Protein AF-A0A8T2U718-F1 (afdb_monomer_lite)

Organism: Ceratopteris richardii (NCBI:txid49495)

Foldseek 3Di:
DAWKKKKFFADPPGHTPWIWMDGADPPRDDDTDTPPPPVVVDDCQVGMAMDTDAGPDPFQGAWDCVCPPPPRHHGWDWDDDDPNDTDTDTDDTGTDRND

Structure (mmCIF, N/CA/C/O backbone):
data_AF-A0A8T2U718-F1
#
_entry.id   AF-A0A8T2U718-F1
#
loop_
_atom_site.group_PDB
_atom_site.id
_atom_site.type_symbol
_atom_site.label_atom_id
_atom_site.label_alt_id
_atom_site.label_comp_id
_atom_site.label_asym_id
_atom_site.label_entity_id
_atom_site.label_seq_id
_atom_site.pdbx_PDB_ins_code
_atom_site.Cartn_x
_atom_site.Cartn_y
_atom_site.Cartn_z
_atom_site.occupancy
_atom_site.B_iso_or_equiv
_atom_site.auth_seq_id
_atom_site.auth_comp_id
_atom_site.auth_asym_id
_atom_site.auth_atom_id
_atom_site.pdbx_PDB_model_num
ATOM 1 N N . MET A 1 1 ? 13.260 -10.620 -8.430 1.00 70.44 1 MET A N 1
ATOM 2 C CA . MET A 1 1 ? 12.282 -10.176 -7.410 1.00 70.44 1 MET A CA 1
ATOM 3 C C . MET A 1 1 ? 11.494 -9.024 -8.006 1.00 70.44 1 MET A C 1
ATOM 5 O O . MET A 1 1 ? 12.090 -8.257 -8.755 1.00 70.44 1 MET A O 1
ATOM 9 N N . GLY A 1 2 ? 10.187 -8.937 -7.752 1.00 91.62 2 GLY A N 1
ATOM 10 C CA . GLY A 1 2 ? 9.376 -7.811 -8.221 1.00 91.62 2 GLY A CA 1
ATOM 11 C C . GLY A 1 2 ? 9.700 -6.505 -7.489 1.00 91.62 2 GLY A C 1
ATOM 12 O O . GLY A 1 2 ? 10.620 -6.438 -6.675 1.00 91.62 2 GLY A O 1
ATOM 13 N N . ALA A 1 3 ? 8.934 -5.459 -7.778 1.00 95.12 3 ALA A N 1
ATOM 14 C CA . ALA A 1 3 ? 8.961 -4.221 -7.008 1.00 95.12 3 ALA A CA 1
ATOM 15 C C . ALA A 1 3 ? 8.506 -4.436 -5.557 1.00 95.12 3 ALA A C 1
ATOM 17 O O . ALA A 1 3 ? 7.562 -5.187 -5.308 1.00 95.12 3 ALA A O 1
ATOM 18 N N . GLU A 1 4 ? 9.154 -3.745 -4.623 1.00 96.06 4 GLU A N 1
ATOM 19 C CA . GLU A 1 4 ? 8.750 -3.653 -3.224 1.00 96.06 4 GLU A CA 1
ATOM 20 C C . GLU A 1 4 ? 7.576 -2.689 -3.073 1.00 96.06 4 GLU A C 1
ATOM 22 O O . GLU A 1 4 ? 7.587 -1.576 -3.607 1.00 96.06 4 GLU A O 1
ATOM 27 N N . VAL A 1 5 ? 6.603 -3.090 -2.267 1.00 95.88 5 VAL A N 1
ATOM 28 C CA . VAL A 1 5 ? 5.464 -2.268 -1.878 1.00 95.88 5 VAL A CA 1
ATOM 29 C C . VAL A 1 5 ? 5.341 -2.302 -0.361 1.00 95.88 5 VAL A C 1
ATOM 31 O O . VAL A 1 5 ? 5.516 -3.350 0.261 1.00 95.88 5 VAL A O 1
ATOM 34 N N . LYS A 1 6 ? 5.067 -1.147 0.239 1.00 96.06 6 LYS A N 1
ATOM 35 C CA . LYS A 1 6 ? 4.933 -0.969 1.687 1.00 96.06 6 LYS A CA 1
ATOM 36 C C . LYS A 1 6 ? 3.547 -0.446 2.005 1.00 96.06 6 LYS A C 1
ATOM 38 O O . LYS A 1 6 ? 3.065 0.448 1.317 1.00 96.06 6 LYS A O 1
ATOM 43 N N . LEU A 1 7 ? 2.947 -0.958 3.064 1.00 96.38 7 LEU A N 1
ATOM 44 C CA . LEU A 1 7 ? 1.781 -0.372 3.704 1.00 96.38 7 LEU A CA 1
ATOM 45 C C . LEU A 1 7 ? 2.245 0.262 5.010 1.00 96.38 7 LEU A C 1
ATOM 47 O O . LEU A 1 7 ? 2.884 -0.396 5.829 1.00 96.38 7 LEU A O 1
ATOM 51 N N . VAL A 1 8 ? 1.926 1.536 5.193 1.00 94.94 8 VAL A N 1
ATOM 52 C CA . VAL A 1 8 ? 2.251 2.281 6.408 1.00 94.94 8 VAL A CA 1
ATOM 53 C C . VAL A 1 8 ? 0.960 2.869 6.949 1.00 94.94 8 VAL A C 1
ATOM 55 O O . VAL A 1 8 ? 0.262 3.568 6.218 1.00 94.94 8 VAL A O 1
ATOM 58 N N . CYS A 1 9 ? 0.647 2.589 8.213 1.00 94.88 9 CYS A N 1
ATOM 59 C CA . CYS A 1 9 ? -0.482 3.182 8.914 1.00 94.88 9 CYS A CA 1
ATOM 60 C C . CYS A 1 9 ? 0.000 4.045 10.078 1.00 94.88 9 CYS A C 1
ATOM 62 O O . CYS A 1 9 ? 0.751 3.570 10.937 1.00 94.88 9 CYS A O 1
ATOM 64 N N . THR A 1 10 ? -0.443 5.299 10.115 1.00 93.75 10 THR A N 1
ATOM 65 C CA . THR A 1 10 ? -0.003 6.305 11.082 1.00 93.75 10 THR A CA 1
ATOM 66 C C . THR 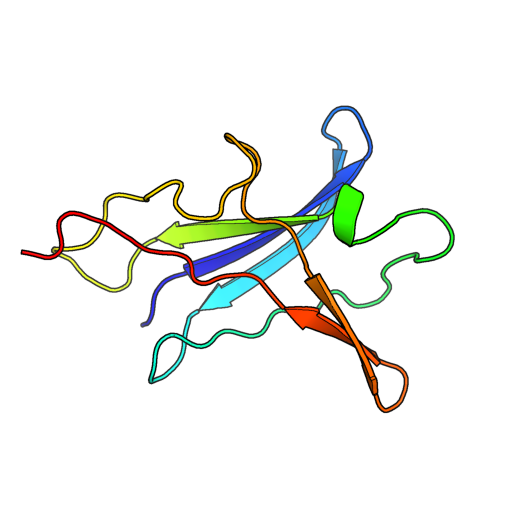A 1 10 ? -1.167 6.889 11.883 1.00 93.75 10 THR A C 1
ATOM 68 O O . THR A 1 10 ? -2.281 7.093 11.394 1.00 93.75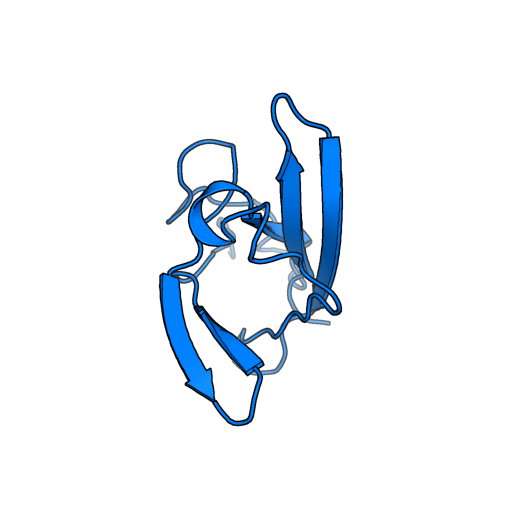 10 THR A O 1
ATOM 71 N N . GLU A 1 11 ? -0.901 7.155 13.157 1.00 91.56 11 GLU A N 1
ATOM 72 C CA . GLU A 1 11 ? -1.709 7.988 14.044 1.00 91.56 11 GLU A CA 1
ATOM 73 C C . GLU A 1 11 ? -1.108 9.401 14.049 1.00 91.56 11 GLU A C 1
ATOM 75 O O . GLU A 1 11 ? 0.118 9.560 14.052 1.00 91.56 11 GLU A O 1
ATOM 80 N N . TYR A 1 12 ? -1.965 10.426 14.027 1.00 80.25 12 TYR A N 1
ATOM 81 C CA . TYR A 1 12 ? -1.525 11.821 14.013 1.00 80.25 12 TYR A CA 1
ATOM 82 C C . TYR A 1 12 ? -0.628 12.131 15.234 1.00 80.25 12 TYR A C 1
ATOM 84 O O . TYR A 1 12 ? -0.983 11.747 16.350 1.00 80.25 12 TYR A O 1
ATOM 92 N N . PRO A 1 13 ? 0.508 12.840 15.065 1.00 73.12 13 PRO A N 1
ATOM 93 C CA . PRO A 1 13 ? 0.974 13.426 13.810 1.00 73.12 13 PRO A CA 1
ATOM 94 C C . PRO A 1 13 ? 1.712 12.444 12.887 1.00 73.12 13 PRO A C 1
ATOM 96 O O . PRO A 1 13 ? 1.506 12.545 11.689 1.00 73.12 13 PRO A O 1
ATOM 99 N N . TYR A 1 14 ? 2.498 11.477 13.384 1.00 79.94 14 TYR A N 1
ATOM 100 C CA . TYR A 1 14 ? 3.266 10.539 12.529 1.00 79.94 14 TYR A CA 1
ATOM 101 C C . TYR A 1 14 ? 3.615 9.200 13.209 1.00 79.94 14 TYR A C 1
ATOM 103 O O . TYR A 1 14 ? 4.572 8.526 12.822 1.00 79.94 14 TYR A O 1
ATOM 111 N N . LYS A 1 15 ? 2.885 8.791 14.253 1.00 91.69 15 LYS A N 1
ATOM 112 C CA . LYS A 1 15 ? 3.193 7.545 14.968 1.00 91.69 15 LYS A CA 1
ATOM 113 C C . LYS A 1 15 ? 2.751 6.349 14.131 1.00 91.69 15 LYS A C 1
ATOM 115 O O . LYS A 1 15 ? 1.556 6.106 13.987 1.00 91.69 15 LYS A O 1
ATOM 120 N N . VAL A 1 16 ? 3.700 5.583 13.599 1.00 92.94 16 VAL A N 1
ATOM 121 C CA . VAL A 1 16 ? 3.396 4.331 12.891 1.00 92.94 16 VAL A CA 1
ATOM 122 C C . VAL A 1 16 ? 2.855 3.313 13.894 1.00 92.94 16 VAL A C 1
ATOM 124 O O . VAL A 1 16 ? 3.525 3.003 14.878 1.00 92.94 16 VAL A O 1
ATOM 127 N N . PHE A 1 17 ? 1.652 2.794 13.651 1.00 94.62 17 PHE A N 1
ATOM 128 C CA . PHE A 1 17 ? 1.046 1.746 14.484 1.00 94.62 17 PHE A CA 1
ATOM 129 C C . PHE A 1 17 ? 0.857 0.422 13.739 1.00 94.62 17 PHE A C 1
ATOM 131 O O . PHE A 1 17 ? 0.681 -0.609 14.379 1.00 94.62 17 PHE A O 1
ATOM 138 N N . ALA A 1 18 ? 0.909 0.433 12.406 1.00 95.00 18 ALA A N 1
ATOM 139 C CA . ALA A 1 18 ? 0.965 -0.783 11.609 1.00 95.00 18 ALA A CA 1
ATOM 140 C C . ALA A 1 18 ? 1.851 -0.577 10.381 1.00 95.00 18 ALA A C 1
ATOM 142 O O . ALA A 1 18 ? 1.851 0.488 9.757 1.00 95.00 18 ALA A O 1
ATOM 143 N N . PHE A 1 19 ? 2.609 -1.612 10.046 1.00 94.56 19 PHE A N 1
ATOM 144 C CA . PHE A 1 19 ? 3.521 -1.627 8.916 1.00 94.56 19 PHE A CA 1
ATOM 145 C C . PHE A 1 19 ? 3.568 -3.032 8.331 1.00 94.56 19 PHE A C 1
ATOM 147 O O . PHE A 1 19 ? 3.705 -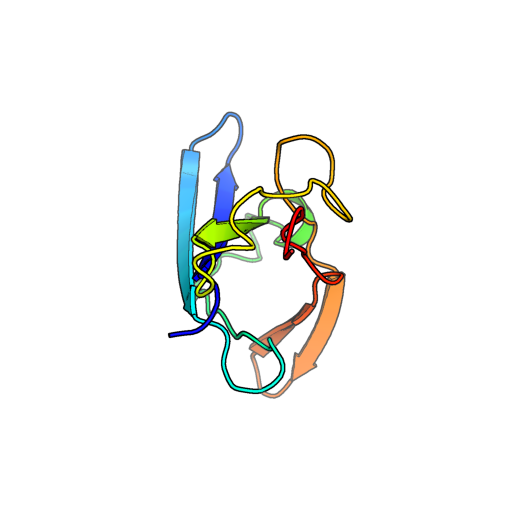4.001 9.074 1.00 94.56 19 PHE A O 1
ATOM 154 N N . ASP A 1 20 ? 3.500 -3.129 7.009 1.00 96.44 20 ASP A N 1
ATOM 155 C CA . ASP A 1 20 ? 3.755 -4.372 6.288 1.00 96.44 20 ASP A CA 1
ATOM 156 C C . ASP A 1 20 ? 4.492 -4.065 4.980 1.00 96.44 20 ASP A C 1
ATOM 158 O O . ASP A 1 20 ? 4.396 -2.961 4.431 1.00 96.44 20 ASP A O 1
ATOM 162 N N . LYS A 1 21 ? 5.245 -5.035 4.463 1.00 95.88 21 LYS A N 1
ATOM 163 C CA . LYS A 1 21 ? 5.905 -4.923 3.162 1.00 95.88 21 LYS A CA 1
ATOM 164 C C . LYS A 1 21 ? 5.854 -6.240 2.406 1.00 95.88 21 LYS A C 1
ATOM 166 O O . LYS A 1 21 ? 5.945 -7.317 2.981 1.00 95.88 21 LYS A O 1
ATOM 171 N N . SER A 1 22 ? 5.774 -6.135 1.090 1.00 96.25 22 SER A N 1
ATOM 172 C CA . SER A 1 22 ? 5.692 -7.281 0.196 1.00 96.25 22 SER A CA 1
ATOM 173 C C . SER A 1 22 ? 6.382 -6.967 -1.125 1.00 96.25 22 SER A C 1
ATOM 175 O O . SER A 1 22 ? 6.711 -5.815 -1.423 1.00 96.25 22 SER A O 1
ATOM 177 N N . TYR A 1 23 ? 6.602 -8.006 -1.917 1.00 96.31 23 TYR A N 1
ATOM 178 C CA . TYR A 1 23 ? 7.128 -7.899 -3.268 1.00 96.31 23 TYR A CA 1
ATOM 179 C C . TYR A 1 23 ? 6.045 -8.288 -4.257 1.00 96.31 23 TYR A C 1
ATOM 181 O O . TYR A 1 23 ? 5.285 -9.230 -4.037 1.00 96.31 23 TYR A O 1
ATOM 189 N N . THR A 1 24 ? 5.987 -7.560 -5.362 1.00 96.19 24 THR A N 1
ATOM 190 C CA . THR A 1 24 ? 5.079 -7.898 -6.455 1.00 96.19 24 THR A CA 1
ATOM 191 C C . THR A 1 24 ? 5.444 -9.251 -7.071 1.00 96.19 24 THR A C 1
ATOM 193 O O . THR A 1 24 ? 6.622 -9.591 -7.229 1.00 96.19 24 THR A O 1
ATOM 196 N N . GLY A 1 25 ? 4.415 -10.031 -7.396 1.00 93.12 25 GLY A N 1
ATOM 197 C CA . GLY A 1 25 ? 4.530 -11.282 -8.140 1.00 93.12 25 GLY A CA 1
ATOM 198 C C . GLY A 1 25 ? 4.532 -11.064 -9.655 1.00 93.12 25 GLY A C 1
ATOM 199 O O . GLY A 1 25 ? 4.712 -9.947 -10.151 1.00 93.12 25 GLY A O 1
ATOM 200 N N . ALA A 1 26 ? 4.292 -12.144 -10.403 1.00 86.38 26 ALA A N 1
ATOM 201 C CA . ALA A 1 26 ? 4.054 -12.057 -11.841 1.00 86.38 26 ALA A CA 1
ATOM 202 C C . ALA A 1 26 ? 2.848 -11.139 -12.128 1.00 86.38 26 ALA A C 1
ATOM 204 O O . ALA A 1 26 ? 1.836 -11.192 -11.429 1.00 86.38 26 ALA A O 1
ATOM 205 N N . GLY A 1 27 ? 2.978 -10.257 -13.121 1.00 89.19 27 GLY A N 1
ATOM 206 C CA . GLY A 1 27 ? 1.947 -9.268 -13.463 1.00 89.19 27 GLY A CA 1
ATOM 207 C C . GLY A 1 27 ? 1.910 -8.017 -12.575 1.00 89.19 27 GLY A C 1
ATOM 208 O O . GLY A 1 27 ? 1.053 -7.167 -12.776 1.00 89.19 27 GLY A O 1
ATOM 209 N N . GLY A 1 28 ? 2.825 -7.861 -11.608 1.00 92.62 28 GLY A N 1
ATOM 210 C CA . GLY A 1 28 ? 2.906 -6.639 -10.795 1.00 92.62 28 GLY A CA 1
ATOM 211 C C . GLY A 1 28 ? 1.894 -6.565 -9.644 1.00 92.62 28 GLY A C 1
ATOM 212 O O . GLY A 1 28 ? 1.813 -5.545 -8.963 1.00 92.62 28 GLY A O 1
ATOM 213 N N . HIS A 1 29 ? 1.143 -7.638 -9.388 1.00 94.88 29 HIS A N 1
ATOM 214 C CA . HIS A 1 29 ? 0.214 -7.712 -8.262 1.00 94.88 29 HIS A CA 1
ATOM 215 C C . HIS A 1 29 ? 0.950 -7.930 -6.939 1.00 94.88 29 HIS A C 1
ATOM 217 O O . HIS A 1 29 ? 1.956 -8.638 -6.881 1.00 94.88 29 HIS A O 1
ATOM 223 N N . PHE A 1 30 ? 0.417 -7.362 -5.859 1.00 95.38 30 PHE A N 1
ATOM 224 C CA . PHE A 1 30 ? 0.909 -7.555 -4.498 1.00 95.38 30 PHE A CA 1
ATOM 225 C C . PHE A 1 30 ? -0.257 -7.771 -3.536 1.00 95.38 30 PHE A C 1
ATOM 227 O O . PHE A 1 30 ? -1.395 -7.387 -3.804 1.00 95.38 30 PHE A O 1
ATOM 234 N N . ARG A 1 31 ? 0.047 -8.374 -2.388 1.00 95.06 31 ARG A N 1
ATOM 235 C CA . ARG A 1 31 ? -0.879 -8.523 -1.269 1.00 95.06 31 ARG A CA 1
ATOM 236 C C . ARG A 1 31 ? -0.132 -8.217 0.020 1.00 95.06 31 ARG A C 1
ATOM 238 O O . ARG A 1 31 ? 0.973 -8.715 0.221 1.00 95.06 31 ARG A O 1
ATOM 245 N N . LEU A 1 32 ? -0.756 -7.402 0.856 1.00 95.44 32 LEU A N 1
ATOM 246 C CA . LEU A 1 32 ? -0.294 -7.020 2.189 1.00 95.44 32 LEU A CA 1
ATOM 247 C C . LEU A 1 32 ? -1.388 -7.410 3.182 1.00 95.44 32 LEU A C 1
ATOM 249 O O . LEU A 1 32 ? -2.565 -7.465 2.812 1.00 95.44 32 LEU A O 1
ATOM 253 N N . SER A 1 33 ? -1.011 -7.748 4.409 1.00 93.69 33 SER A N 1
ATOM 254 C CA . SER A 1 33 ? -1.952 -8.150 5.455 1.00 93.69 33 SER A CA 1
ATOM 255 C C . SER A 1 33 ? -1.586 -7.478 6.765 1.00 93.69 33 SER A C 1
ATOM 257 O O . SER A 1 33 ? -0.478 -7.638 7.259 1.00 93.69 33 SER A O 1
ATOM 259 N N . VAL A 1 34 ? -2.544 -6.765 7.352 1.00 92.75 34 VAL A N 1
ATOM 260 C CA . VAL A 1 34 ? -2.389 -6.168 8.681 1.00 92.75 34 VAL A CA 1
ATOM 261 C C . VAL A 1 34 ? -3.261 -6.951 9.655 1.00 92.75 34 VAL A C 1
ATOM 263 O O . VAL A 1 34 ? -4.466 -6.684 9.720 1.00 92.75 34 VAL A O 1
ATOM 266 N N . PRO A 1 35 ? -2.707 -7.960 10.353 1.00 87.50 35 PRO A N 1
ATOM 267 C CA . PRO A 1 35 ? -3.439 -8.615 11.425 1.00 87.50 35 PRO A CA 1
ATOM 268 C C . PRO A 1 35 ? -3.729 -7.606 12.545 1.00 87.50 35 PRO A C 1
ATOM 270 O O . PRO A 1 35 ? -3.003 -6.627 12.717 1.00 87.50 35 PRO A O 1
ATOM 273 N N . ASP A 1 36 ? -4.824 -7.830 13.270 1.00 88.25 36 ASP A N 1
ATOM 274 C CA . ASP A 1 36 ? -5.170 -7.093 14.495 1.00 88.25 36 ASP A CA 1
ATOM 275 C C . ASP A 1 36 ? -5.357 -5.573 14.333 1.00 88.25 36 ASP A C 1
ATOM 277 O O . ASP A 1 36 ? -5.229 -4.799 15.285 1.00 88.25 36 ASP A O 1
ATOM 281 N N . PHE A 1 37 ? -5.714 -5.117 13.129 1.00 92.00 37 PHE A N 1
ATOM 282 C CA . PHE A 1 37 ? -6.042 -3.713 12.904 1.00 92.00 37 PHE A CA 1
ATOM 283 C C . PHE A 1 37 ? -7.270 -3.300 13.736 1.00 92.00 37 PHE A C 1
ATOM 285 O O . PHE A 1 37 ? -8.376 -3.811 13.542 1.00 92.00 37 PHE A O 1
ATOM 292 N N . ASN A 1 38 ? -7.099 -2.328 14.637 1.00 93.56 38 ASN A N 1
ATOM 293 C CA . ASN A 1 38 ? -8.185 -1.825 15.477 1.00 93.56 38 ASN A CA 1
ATOM 294 C C . ASN A 1 38 ? -9.118 -0.885 14.691 1.00 93.56 38 ASN A C 1
ATOM 296 O O . ASN A 1 38 ? -8.974 0.339 14.725 1.00 93.56 38 ASN A O 1
ATOM 300 N N . LEU A 1 39 ? -10.103 -1.478 14.012 1.00 91.31 39 LEU A N 1
ATOM 301 C CA . LEU A 1 39 ? -11.116 -0.777 13.212 1.00 91.31 39 LEU A CA 1
ATOM 302 C C . LEU A 1 39 ? -12.054 0.123 14.034 1.00 91.31 39 LEU A C 1
ATOM 304 O O . LEU A 1 39 ? -12.723 0.974 13.458 1.00 91.31 39 LEU A O 1
ATOM 308 N N . ASN A 1 40 ? -12.113 -0.052 15.358 1.00 93.25 40 ASN A N 1
ATOM 309 C CA . ASN A 1 40 ? -12.911 0.814 16.231 1.00 93.25 40 ASN A CA 1
ATOM 310 C C . ASN A 1 40 ? -12.191 2.134 16.534 1.00 93.25 40 ASN A C 1
ATOM 312 O O . ASN A 1 40 ? -12.842 3.129 16.840 1.00 93.25 40 ASN A O 1
ATOM 316 N N . LYS A 1 41 ? -10.853 2.141 16.477 1.00 93.56 41 LYS A N 1
ATOM 317 C CA . LYS A 1 41 ? -10.029 3.321 16.771 1.00 93.56 41 LYS A CA 1
ATOM 318 C C . LYS A 1 41 ? -9.555 4.043 15.509 1.00 93.56 41 LYS A C 1
ATOM 320 O O . LYS A 1 41 ? -9.446 5.266 15.516 1.00 93.56 41 LYS A O 1
ATOM 325 N N . TYR A 1 42 ? -9.253 3.304 14.445 1.00 93.88 42 TYR A N 1
ATOM 326 C CA . TYR A 1 42 ? -8.636 3.849 13.237 1.00 93.88 42 TYR A CA 1
ATOM 327 C C . TYR A 1 42 ? -9.434 3.489 11.990 1.00 93.88 42 TYR A C 1
ATOM 329 O O . TYR A 1 42 ? -10.012 2.408 11.898 1.00 93.88 42 TYR A O 1
ATOM 337 N N . SER A 1 43 ? -9.397 4.369 10.988 1.00 94.00 43 SER A N 1
ATOM 338 C CA . SER A 1 43 ? -9.935 4.072 9.662 1.00 94.00 43 SER A CA 1
ATOM 339 C C . SER A 1 43 ? -8.782 3.774 8.700 1.00 94.00 43 SER A C 1
ATOM 341 O O . SER A 1 43 ? -7.914 4.629 8.505 1.00 94.00 43 SER A O 1
ATOM 343 N N . PRO A 1 44 ? -8.742 2.590 8.054 1.00 94.75 44 PRO A N 1
ATOM 344 C CA . PRO A 1 44 ? -7.679 2.262 7.105 1.00 94.75 44 PRO A CA 1
ATOM 345 C C . PRO A 1 44 ? -7.536 3.289 5.976 1.00 94.75 44 PRO A C 1
ATOM 347 O O . PRO A 1 44 ? -6.427 3.581 5.545 1.00 94.75 44 PRO A O 1
ATOM 350 N N . GLN A 1 45 ? -8.641 3.882 5.519 1.00 93.44 45 GLN A N 1
ATOM 351 C CA . GLN A 1 45 ? -8.620 4.829 4.400 1.00 93.44 45 GLN A CA 1
ATOM 352 C C . GLN A 1 45 ? -8.002 6.181 4.774 1.00 93.44 45 GLN A C 1
ATOM 354 O O . GLN A 1 45 ? -7.364 6.809 3.931 1.00 93.44 45 GLN A O 1
ATOM 359 N N . SER A 1 46 ? -8.158 6.631 6.023 1.00 92.25 46 SER A N 1
ATOM 360 C CA . SER A 1 46 ? -7.529 7.866 6.505 1.00 92.25 46 SER A CA 1
ATOM 361 C C . SER A 1 46 ? -6.116 7.625 7.012 1.00 92.25 46 SER A C 1
ATOM 363 O O . SER A 1 46 ? -5.226 8.412 6.704 1.00 92.25 46 SER A O 1
ATOM 365 N N . ASN A 1 47 ? -5.902 6.534 7.748 1.00 94.06 47 ASN A N 1
ATOM 366 C CA . ASN A 1 47 ? -4.675 6.299 8.502 1.00 94.06 47 ASN A CA 1
ATOM 367 C C . ASN A 1 47 ? -3.610 5.525 7.732 1.00 94.06 47 ASN A C 1
ATOM 369 O O . ASN A 1 47 ? -2.455 5.585 8.133 1.00 94.06 47 ASN A O 1
ATOM 373 N N . CYS A 1 48 ? -3.960 4.799 6.668 1.00 94.81 48 CYS A N 1
ATOM 374 C CA . CYS A 1 48 ? -3.006 3.974 5.935 1.00 94.81 48 CYS A CA 1
ATOM 375 C C . CYS A 1 48 ? -2.734 4.487 4.523 1.00 94.81 48 CYS A C 1
ATOM 377 O O . CYS A 1 48 ? -3.609 5.029 3.839 1.00 94.81 48 CYS A O 1
ATOM 379 N N . ARG A 1 49 ? -1.498 4.270 4.075 1.00 94.88 49 ARG A N 1
ATOM 380 C CA . ARG A 1 49 ? -1.022 4.592 2.733 1.00 94.88 49 ARG A CA 1
ATOM 381 C C . ARG A 1 49 ? -0.162 3.465 2.191 1.00 94.88 49 ARG A C 1
ATOM 383 O O . ARG A 1 49 ? 0.597 2.834 2.930 1.00 94.88 49 ARG A O 1
ATOM 390 N N . VAL A 1 50 ? -0.272 3.232 0.888 1.00 96.12 50 VAL A N 1
ATOM 391 C CA . VAL A 1 50 ? 0.592 2.302 0.158 1.00 96.12 50 VAL A CA 1
ATOM 392 C C . VAL A 1 50 ? 1.677 3.089 -0.564 1.00 96.12 50 VAL A C 1
ATOM 394 O O . VAL A 1 50 ? 1.387 4.064 -1.257 1.00 96.12 50 VAL A O 1
ATOM 397 N N . LEU A 1 51 ? 2.929 2.663 -0.415 1.00 94.62 51 LEU A N 1
ATOM 398 C CA . LEU A 1 51 ? 4.089 3.315 -1.007 1.00 94.62 51 LEU A CA 1
ATOM 399 C C . LEU A 1 51 ? 4.931 2.326 -1.808 1.00 94.62 51 LEU A C 1
ATOM 401 O O . LEU A 1 51 ? 5.166 1.192 -1.388 1.00 94.62 51 LEU A O 1
ATOM 405 N N . LEU A 1 52 ? 5.482 2.802 -2.922 1.00 94.12 52 LEU A N 1
ATOM 406 C CA . LEU A 1 52 ? 6.563 2.123 -3.623 1.00 94.12 52 LEU A CA 1
ATOM 407 C C . LEU A 1 52 ? 7.838 2.120 -2.775 1.00 94.12 52 LEU A C 1
ATOM 409 O O . LEU A 1 52 ? 8.317 3.163 -2.314 1.00 94.12 52 LEU A O 1
ATOM 413 N N . GLY A 1 53 ? 8.410 0.933 -2.599 1.00 93.25 53 GLY A N 1
ATOM 414 C CA . GLY A 1 53 ? 9.749 0.713 -2.069 1.00 93.25 53 GLY A CA 1
ATOM 415 C C . GLY A 1 53 ? 10.789 0.791 -3.186 1.00 93.25 53 GLY A C 1
ATOM 416 O O . GLY A 1 53 ? 10.906 1.822 -3.842 1.00 93.25 53 GLY A O 1
ATOM 417 N N . PHE A 1 54 ? 11.569 -0.263 -3.403 1.00 91.38 54 PHE A N 1
ATOM 418 C CA . PHE A 1 54 ? 12.482 -0.361 -4.543 1.00 91.38 54 PHE A CA 1
ATOM 419 C C . PHE A 1 54 ? 11.835 -1.018 -5.769 1.00 91.38 54 PHE A C 1
ATOM 421 O O . PHE A 1 54 ? 10.896 -1.803 -5.656 1.00 91.38 54 PHE A O 1
ATOM 428 N N . SER A 1 55 ? 12.382 -0.741 -6.950 1.00 93.38 55 SER A N 1
ATOM 429 C CA . SER A 1 55 ? 12.014 -1.444 -8.179 1.00 93.38 55 SER A CA 1
ATOM 430 C C . SER A 1 55 ? 12.859 -2.694 -8.380 1.00 93.38 55 SER A C 1
ATOM 432 O O . SER A 1 55 ? 14.080 -2.655 -8.219 1.00 93.38 55 SER A O 1
ATOM 434 N N . GLY A 1 56 ? 12.225 -3.789 -8.801 1.00 90.75 56 GLY A N 1
ATOM 435 C CA . GLY A 1 56 ? 12.934 -4.996 -9.229 1.00 90.75 56 GLY A CA 1
ATOM 436 C C . GLY A 1 56 ? 13.749 -4.806 -10.518 1.00 90.75 56 GLY A C 1
ATOM 437 O O . GLY A 1 56 ? 14.606 -5.633 -10.824 1.00 90.75 56 GLY A O 1
ATOM 438 N N . SER A 1 57 ? 13.513 -3.720 -11.265 1.00 89.81 57 SER A N 1
ATOM 439 C CA . SER A 1 57 ? 14.248 -3.378 -12.486 1.00 89.81 57 SER A CA 1
ATOM 440 C C . SER A 1 57 ? 15.463 -2.494 -12.191 1.00 89.81 57 SER A C 1
ATOM 442 O O . SER A 1 57 ? 15.435 -1.604 -11.338 1.00 89.81 57 SER A O 1
ATOM 444 N N . ARG A 1 58 ? 16.552 -2.712 -12.937 1.00 86.56 58 ARG A N 1
ATOM 445 C CA . ARG A 1 58 ? 17.748 -1.858 -12.871 1.00 86.56 58 ARG A CA 1
ATOM 446 C C . ARG A 1 58 ? 17.561 -0.526 -13.598 1.00 86.56 58 ARG A C 1
ATOM 448 O O . ARG A 1 58 ? 18.187 0.445 -13.193 1.00 86.56 58 ARG A O 1
ATOM 455 N N . PHE A 1 59 ? 16.683 -0.499 -14.596 1.00 89.25 59 PHE A N 1
ATOM 456 C CA . PHE A 1 59 ? 16.421 0.667 -15.438 1.00 89.25 59 PHE A CA 1
ATOM 457 C C . PHE A 1 59 ? 15.271 1.499 -14.867 1.00 89.25 59 PHE A C 1
ATOM 459 O O . PHE A 1 59 ? 15.397 2.702 -14.707 1.00 89.25 59 PHE A O 1
ATOM 466 N N . CYS A 1 60 ? 14.205 0.854 -14.383 1.00 90.56 60 CYS A N 1
ATOM 467 C CA . CYS A 1 60 ? 13.017 1.569 -13.920 1.00 90.56 60 CYS A CA 1
ATOM 468 C C . CYS A 1 60 ? 12.990 1.816 -12.407 1.00 90.56 60 CYS A C 1
ATOM 470 O O . CYS A 1 60 ? 12.253 1.141 -11.693 1.00 90.56 60 CYS A O 1
ATOM 472 N N . ARG A 1 61 ? 13.814 2.735 -11.888 1.00 89.88 61 ARG A N 1
ATOM 473 C CA . ARG A 1 61 ? 13.986 2.940 -10.429 1.00 89.88 61 ARG A CA 1
ATOM 474 C C . ARG A 1 61 ? 13.339 4.198 -9.862 1.00 89.88 61 ARG A C 1
ATOM 476 O O . ARG A 1 61 ? 13.146 4.275 -8.647 1.00 89.88 61 ARG A O 1
ATOM 483 N N . GLN A 1 62 ? 13.032 5.184 -10.699 1.00 90.38 62 GLN A N 1
ATOM 484 C CA . GLN A 1 62 ? 12.487 6.448 -10.220 1.00 90.38 62 GLN A CA 1
ATOM 485 C C . GLN A 1 62 ? 11.029 6.247 -9.804 1.00 90.38 62 GLN A C 1
ATOM 487 O O . GLN A 1 62 ? 10.231 5.721 -10.569 1.00 90.38 62 GLN A O 1
ATOM 492 N N . LYS A 1 63 ? 10.667 6.629 -8.579 1.00 89.31 63 LYS A N 1
ATOM 493 C CA . LYS A 1 63 ? 9.277 6.542 -8.117 1.00 89.31 63 LYS A CA 1
ATOM 494 C C . LYS A 1 63 ? 8.460 7.650 -8.761 1.00 89.31 63 LYS A C 1
ATOM 496 O O . LYS A 1 63 ? 8.874 8.807 -8.722 1.00 89.31 63 LYS A O 1
ATOM 501 N N . THR A 1 64 ? 7.281 7.311 -9.264 1.00 88.06 64 THR A N 1
ATOM 502 C CA . THR A 1 64 ? 6.272 8.315 -9.608 1.00 88.06 64 THR A CA 1
ATOM 503 C C . THR A 1 64 ? 5.335 8.532 -8.433 1.00 88.06 64 THR A C 1
ATOM 505 O O . THR A 1 64 ? 5.212 7.682 -7.552 1.00 88.06 64 THR A O 1
ATOM 508 N N . TRP A 1 65 ? 4.677 9.686 -8.423 1.00 85.50 65 TRP A N 1
ATOM 509 C CA . TRP A 1 65 ? 3.639 10.013 -7.445 1.00 85.50 65 TRP A CA 1
ATOM 510 C C . TRP A 1 65 ? 2.252 9.809 -8.070 1.00 85.50 65 TRP A C 1
ATOM 512 O O . TRP A 1 65 ? 1.248 10.348 -7.613 1.00 85.50 65 TRP A O 1
ATOM 522 N N . MET A 1 66 ? 2.194 9.048 -9.167 1.00 85.25 66 MET A N 1
ATOM 523 C CA . MET A 1 66 ? 0.949 8.727 -9.842 1.00 85.25 66 MET A CA 1
ATOM 524 C C . MET A 1 66 ? 0.033 7.988 -8.866 1.00 85.25 66 MET A C 1
ATOM 526 O O . MET A 1 66 ? 0.448 7.020 -8.231 1.00 85.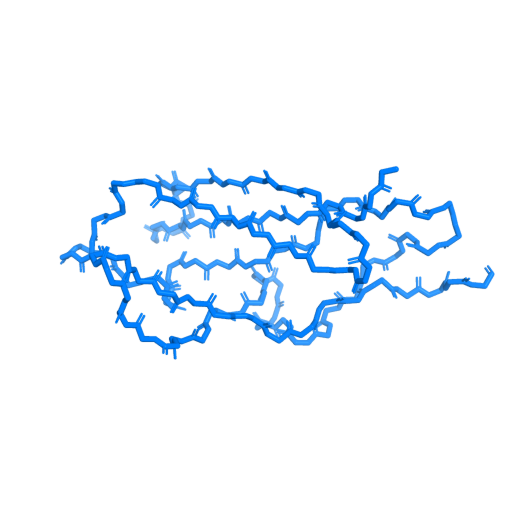25 66 MET A O 1
ATOM 530 N N . ASN A 1 67 ? -1.212 8.455 -8.760 1.00 89.38 67 ASN A N 1
ATOM 531 C CA . ASN A 1 67 ? -2.221 7.944 -7.828 1.00 89.38 67 ASN A CA 1
ATOM 532 C C . ASN A 1 67 ? -1.875 8.083 -6.334 1.00 89.38 67 ASN A C 1
ATOM 534 O O . ASN A 1 67 ? -2.574 7.508 -5.495 1.00 89.38 67 ASN A O 1
ATOM 538 N N . TYR A 1 68 ? -0.843 8.855 -5.990 1.00 89.19 68 TYR A N 1
ATOM 539 C CA . TYR A 1 68 ? -0.602 9.251 -4.610 1.00 89.19 68 TYR A CA 1
ATOM 540 C C . TYR A 1 68 ? -1.521 10.413 -4.225 1.00 89.19 68 TYR A C 1
ATOM 542 O O . TYR A 1 68 ? -1.858 11.264 -5.048 1.00 89.19 68 TYR A O 1
ATOM 550 N N . ASP A 1 69 ? -1.882 10.467 -2.947 1.00 80.94 69 ASP A N 1
ATOM 551 C CA . ASP A 1 69 ? -2.482 11.640 -2.321 1.00 80.94 69 ASP A CA 1
ATOM 552 C C . ASP A 1 69 ? -1.359 12.533 -1.776 1.00 80.94 69 ASP A C 1
ATOM 554 O O . ASP A 1 69 ? -1.007 12.491 -0.599 1.00 80.94 69 ASP A O 1
ATOM 558 N N . GLY A 1 70 ? -0.699 13.264 -2.676 1.00 78.44 70 GLY A N 1
AT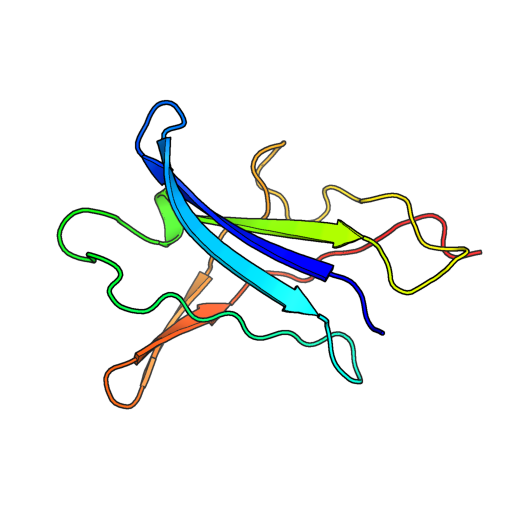OM 559 C CA . GLY A 1 70 ? 0.487 14.052 -2.332 1.00 78.44 70 GLY A CA 1
ATOM 560 C C . GLY A 1 70 ? 1.697 13.182 -1.936 1.00 78.44 70 GLY A C 1
ATOM 561 O O . GLY A 1 70 ? 1.893 12.106 -2.503 1.00 78.44 70 GLY A O 1
ATOM 562 N N . PRO A 1 71 ? 2.551 13.622 -0.994 1.00 72.62 71 PRO A N 1
ATOM 563 C CA . PRO A 1 71 ? 3.753 12.879 -0.601 1.00 72.62 71 PRO A CA 1
ATOM 564 C C . PRO A 1 71 ? 3.462 11.671 0.309 1.00 72.62 71 PRO A C 1
ATOM 566 O O . PRO A 1 71 ? 4.367 10.886 0.588 1.00 72.62 71 PRO A O 1
ATOM 569 N N . GLU A 1 72 ? 2.223 11.508 0.780 1.00 80.56 72 GLU A N 1
ATOM 570 C CA . GLU A 1 72 ? 1.868 10.532 1.819 1.00 80.56 72 GLU A CA 1
ATOM 571 C C . GLU A 1 72 ? 1.774 9.086 1.307 1.00 80.56 72 GLU A C 1
ATOM 573 O O . GLU A 1 72 ? 1.846 8.145 2.095 1.00 80.56 72 GLU A O 1
ATOM 578 N N . GLY A 1 73 ? 1.624 8.887 -0.005 1.00 90.56 73 GLY A N 1
ATOM 579 C CA . GLY A 1 73 ? 1.373 7.578 -0.609 1.00 90.56 73 GLY A CA 1
ATOM 580 C C . GLY A 1 73 ? -0.018 7.466 -1.220 1.00 90.56 73 GLY A C 1
ATOM 581 O O . GLY A 1 73 ? -0.803 8.413 -1.228 1.00 90.56 73 GLY A O 1
ATOM 582 N N . ALA A 1 74 ? -0.340 6.291 -1.747 1.00 94.75 74 ALA A N 1
ATOM 583 C CA . ALA A 1 74 ? -1.634 6.038 -2.360 1.00 94.75 74 ALA A CA 1
ATOM 584 C C . ALA A 1 74 ? -2.682 5.589 -1.333 1.00 94.75 74 ALA A C 1
ATOM 586 O O . ALA A 1 74 ? -2.398 4.806 -0.419 1.00 94.75 74 ALA A O 1
ATOM 587 N N . LYS A 1 75 ? -3.904 6.109 -1.494 1.00 94.75 75 LYS A N 1
ATOM 588 C CA . LYS A 1 75 ? -5.055 5.832 -0.627 1.00 94.75 75 LYS A CA 1
ATOM 589 C C . LYS A 1 75 ? -5.633 4.443 -0.873 1.00 94.75 75 LYS A C 1
ATOM 591 O O . LYS A 1 75 ? -5.684 3.963 -2.004 1.00 94.75 75 LYS A O 1
ATOM 596 N N . LEU A 1 76 ? -6.128 3.842 0.204 1.00 95.88 76 LEU A N 1
ATOM 597 C CA . LEU A 1 76 ? -6.884 2.599 0.151 1.00 95.88 76 LEU A CA 1
ATOM 598 C C . LEU A 1 76 ? -8.334 2.859 -0.289 1.00 95.88 76 LEU A C 1
ATOM 600 O O . LEU A 1 76 ? -9.014 3.727 0.264 1.00 95.88 76 LEU A O 1
ATOM 604 N N . ASN A 1 77 ? -8.829 2.053 -1.225 1.00 96.19 77 ASN A N 1
ATOM 605 C CA . ASN A 1 77 ? -10.238 1.993 -1.611 1.00 96.19 77 ASN A CA 1
ATOM 606 C C . ASN A 1 77 ? -10.870 0.754 -0.976 1.00 96.19 77 ASN A C 1
ATOM 608 O O . ASN A 1 77 ? -10.307 -0.333 -1.057 1.00 96.19 77 ASN A O 1
ATOM 612 N N . PHE A 1 78 ? -12.003 0.914 -0.296 1.00 96.31 78 PHE A N 1
ATOM 613 C CA . PHE A 1 78 ? -12.712 -0.205 0.323 1.00 96.31 78 PHE A CA 1
ATOM 614 C C . PHE A 1 78 ? -13.410 -1.058 -0.742 1.00 96.31 78 PHE A C 1
ATOM 616 O O . PHE A 1 78 ? -14.203 -0.535 -1.516 1.00 96.31 78 PHE A O 1
ATOM 623 N N . GLU A 1 79 ? -13.154 -2.367 -0.733 1.00 97.12 79 GLU A N 1
ATOM 624 C CA . GLU A 1 79 ? -13.722 -3.324 -1.700 1.00 97.12 79 GLU A CA 1
ATOM 625 C C . GLU A 1 79 ? -14.794 -4.234 -1.085 1.00 97.12 79 GLU A C 1
ATOM 627 O O . GLU A 1 79 ? -15.526 -4.918 -1.799 1.00 97.12 79 GLU A O 1
ATOM 632 N N . GLY A 1 80 ? -14.876 -4.302 0.246 1.00 96.19 80 GLY A N 1
ATOM 633 C CA . GLY A 1 80 ? -15.870 -5.118 0.942 1.00 96.19 80 GLY A CA 1
ATOM 634 C C . GLY A 1 80 ? -15.302 -6.004 2.044 1.00 96.19 80 GLY A C 1
ATOM 635 O O . GLY A 1 80 ? -14.114 -5.980 2.375 1.00 96.19 80 GLY A O 1
ATOM 636 N N . ARG A 1 81 ? -16.194 -6.805 2.632 1.00 95.00 81 ARG A N 1
ATOM 637 C CA . ARG A 1 81 ? -15.873 -7.790 3.668 1.00 95.00 81 ARG A CA 1
ATOM 638 C C . ARG A 1 81 ? -16.088 -9.197 3.121 1.00 95.00 81 ARG A C 1
ATOM 640 O O . ARG A 1 81 ? -17.163 -9.497 2.616 1.00 95.00 81 ARG A O 1
ATOM 647 N N . TYR A 1 82 ? -15.091 -10.060 3.272 1.00 91.50 82 TYR A N 1
ATOM 648 C CA . TYR A 1 82 ? -15.089 -11.420 2.736 1.00 91.50 82 TYR A CA 1
ATOM 649 C C . TYR A 1 82 ? -14.538 -12.383 3.787 1.00 91.50 82 TYR A C 1
ATOM 651 O O . TYR A 1 82 ? -13.379 -12.267 4.183 1.00 91.50 82 TYR A O 1
ATOM 659 N N . GLY A 1 83 ? -15.361 -13.323 4.263 1.00 87.31 83 GLY A N 1
ATOM 660 C CA . GLY A 1 83 ? -14.924 -14.373 5.196 1.00 87.31 83 GLY A CA 1
ATOM 661 C C . GLY A 1 83 ? -14.216 -13.842 6.450 1.00 87.31 83 GLY A C 1
ATOM 662 O O . GLY A 1 83 ? -13.136 -14.315 6.793 1.00 87.31 83 GLY A O 1
ATOM 663 N N . GLY A 1 84 ? -14.769 -12.798 7.081 1.00 86.69 84 GLY A N 1
ATOM 664 C CA . GLY A 1 84 ? -14.187 -12.163 8.273 1.00 86.69 84 GLY A CA 1
ATOM 665 C C . GLY A 1 84 ? -12.995 -11.235 8.007 1.00 86.69 84 GLY A C 1
ATOM 666 O O . GLY A 1 84 ? -12.469 -10.639 8.941 1.00 86.69 84 GLY A O 1
ATOM 667 N N . LYS A 1 85 ? -12.576 -11.069 6.748 1.00 90.31 85 LYS A N 1
ATOM 668 C CA . LYS A 1 85 ? -11.511 -10.142 6.341 1.00 90.31 85 LYS A CA 1
ATOM 669 C C . LYS A 1 85 ? -12.105 -8.918 5.664 1.00 90.31 85 LYS A C 1
ATOM 671 O O . LYS A 1 85 ? -13.150 -9.006 5.023 1.00 90.31 85 LYS A O 1
ATOM 676 N N . ILE A 1 86 ? -11.418 -7.786 5.771 1.00 95.06 86 ILE A N 1
ATOM 677 C CA . ILE A 1 86 ? -11.748 -6.584 5.006 1.00 95.06 86 ILE A CA 1
ATOM 678 C C . ILE A 1 86 ? -10.746 -6.441 3.871 1.00 95.06 86 ILE A C 1
ATOM 680 O O . ILE A 1 86 ? -9.539 -6.522 4.097 1.00 95.06 86 ILE A O 1
ATOM 684 N N . LEU A 1 87 ? -11.254 -6.255 2.656 1.00 96.19 87 LEU A N 1
ATOM 685 C CA . LEU A 1 87 ? -10.438 -6.066 1.471 1.00 96.19 87 LEU A CA 1
ATOM 686 C C . LEU A 1 87 ? -10.386 -4.585 1.105 1.00 96.19 87 LEU A C 1
ATOM 688 O O . LEU A 1 87 ? -11.411 -3.904 1.038 1.00 96.19 87 LEU A O 1
ATOM 692 N N . TYR A 1 88 ? -9.172 -4.122 0.836 1.00 96.94 88 TYR A N 1
ATOM 693 C CA . TYR A 1 88 ? -8.908 -2.814 0.268 1.00 96.94 88 TYR A CA 1
ATOM 694 C C . TYR A 1 88 ? -8.064 -2.973 -0.992 1.00 96.94 88 TYR A C 1
ATOM 696 O O . TYR A 1 88 ? -7.161 -3.812 -1.032 1.00 96.94 88 TYR A O 1
ATOM 704 N N . SER A 1 89 ? -8.340 -2.150 -1.996 1.00 96.69 89 SER A N 1
ATOM 705 C CA . SER A 1 89 ? -7.505 -1.993 -3.180 1.00 96.69 89 SER A CA 1
ATOM 706 C C . SER A 1 89 ? -6.761 -0.661 -3.136 1.00 96.69 89 SER A C 1
ATOM 708 O O . SER A 1 89 ? -7.011 0.204 -2.296 1.00 96.69 89 SER A O 1
ATOM 710 N N . VAL A 1 90 ? -5.835 -0.484 -4.067 1.00 96.06 90 VAL A N 1
ATOM 711 C CA . VAL A 1 90 ? -5.223 0.806 -4.355 1.00 96.06 90 VAL A CA 1
ATOM 712 C C . VAL A 1 90 ? -5.079 0.930 -5.861 1.00 96.06 90 VAL A C 1
ATOM 714 O O . VAL A 1 90 ? -4.897 -0.068 -6.563 1.00 96.06 90 VAL A O 1
ATOM 717 N N . LYS A 1 91 ? -5.183 2.157 -6.369 1.00 94.94 91 LYS A N 1
ATOM 718 C CA . LYS A 1 91 ? -4.905 2.422 -7.780 1.00 94.94 91 LYS A CA 1
ATOM 719 C C . LYS A 1 91 ? -3.460 2.0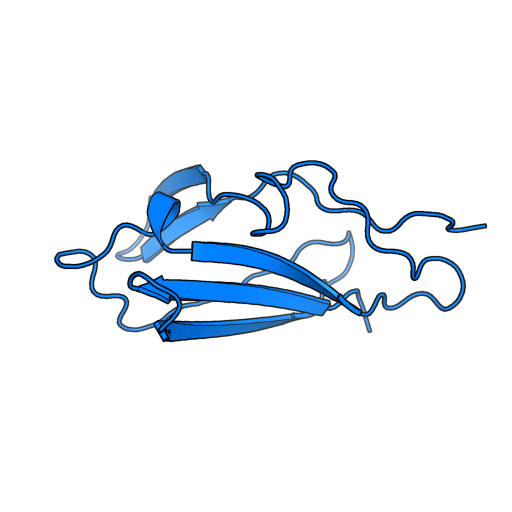11 -8.121 1.00 94.94 91 LYS A C 1
ATOM 721 O O . LYS A 1 91 ? -2.602 2.041 -7.236 1.00 94.94 91 LYS A O 1
ATOM 726 N N . PRO A 1 92 ? -3.166 1.653 -9.383 1.00 93.56 92 PRO A N 1
ATOM 727 C CA . PRO A 1 92 ? -1.828 1.229 -9.779 1.00 93.56 92 PRO A CA 1
ATOM 728 C C . PRO A 1 92 ? -0.750 2.253 -9.412 1.00 93.56 92 PRO A C 1
ATOM 730 O O . PRO A 1 92 ? -0.944 3.459 -9.567 1.00 93.56 92 PRO A O 1
ATOM 733 N N . LEU A 1 93 ? 0.398 1.756 -8.961 1.00 93.75 93 LEU A N 1
ATOM 734 C CA . LEU A 1 93 ? 1.586 2.554 -8.670 1.00 93.75 93 LEU A CA 1
ATOM 735 C C . LEU A 1 93 ? 2.645 2.262 -9.729 1.00 93.75 93 LEU A C 1
ATOM 737 O O . LEU A 1 93 ? 2.750 1.129 -10.198 1.00 93.75 93 LEU A O 1
ATOM 741 N N . ALA A 1 94 ? 3.447 3.263 -10.085 1.00 92.38 94 ALA A N 1
ATOM 742 C CA . ALA A 1 94 ? 4.420 3.125 -11.162 1.00 92.38 94 ALA A CA 1
ATOM 743 C C . ALA A 1 94 ? 5.797 3.684 -10.803 1.00 92.38 94 ALA A C 1
ATOM 745 O O . ALA A 1 94 ? 5.932 4.695 -10.104 1.00 92.38 94 ALA A O 1
ATOM 746 N N . PHE A 1 95 ? 6.821 3.045 -11.359 1.00 92.31 95 PHE A N 1
ATOM 747 C CA . PHE A 1 95 ? 8.135 3.651 -11.521 1.00 92.31 95 PHE A CA 1
ATOM 748 C C . PHE A 1 95 ? 8.211 4.305 -12.908 1.00 92.31 95 PHE A C 1
ATOM 750 O O . PHE A 1 95 ? 7.541 3.862 -13.840 1.00 92.31 95 PHE A O 1
ATOM 757 N N . SER A 1 96 ? 9.000 5.367 -13.040 1.00 89.50 96 SER A N 1
ATOM 758 C CA . SER A 1 96 ? 9.290 6.058 -14.298 1.00 89.50 96 SER A CA 1
ATOM 759 C C . SER A 1 96 ? 10.702 5.755 -14.791 1.00 89.50 96 SER A C 1
ATOM 761 O O . SER A 1 96 ? 11.525 5.172 -14.077 1.00 89.50 96 SER A O 1
ATOM 763 N N . ASN A 1 97 ? 10.971 6.204 -16.021 1.00 84.81 97 ASN A N 1
ATOM 764 C CA . ASN A 1 97 ? 12.254 6.087 -16.712 1.00 84.81 97 ASN A CA 1
ATOM 765 C C . ASN A 1 97 ? 12.696 4.629 -16.856 1.00 84.81 97 ASN A C 1
ATOM 767 O O . ASN A 1 97 ? 13.778 4.257 -16.428 1.00 84.81 97 ASN A O 1
ATOM 771 N N . CYS A 1 98 ? 11.834 3.793 -17.435 1.00 83.81 98 CYS A N 1
ATOM 772 C CA . CYS A 1 98 ? 12.089 2.362 -17.591 1.00 83.81 98 CYS A CA 1
ATOM 773 C C . CYS A 1 98 ? 12.943 1.984 -18.821 1.00 83.81 98 CYS A C 1
ATOM 775 O O . CYS A 1 98 ? 12.971 0.801 -19.163 1.00 83.81 98 CYS A O 1
ATOM 777 N N . TYR A 1 99 ? 13.569 2.957 -19.487 1.00 74.94 99 TYR A N 1
ATOM 778 C CA . TYR A 1 99 ? 14.297 2.778 -20.749 1.00 74.94 99 TYR A CA 1
ATOM 779 C C . TYR A 1 99 ? 15.783 2.489 -20.528 1.00 74.94 99 TYR A C 1
ATOM 781 O O . TYR A 1 99 ? 16.342 3.008 -19.534 1.00 74.94 99 TYR A O 1
#

pLDDT: mean 91.34, std 5.64, range [70.44, 97.12]

Radius of gyration: 13.96 Å; chains: 1; bounding box: 34×28×38 Å

Sequence (99 aa):
MGAEVKLVCTEYPYKVFAFDKSYTGAGGHFRLSVPDFNLNKYSPQSNCRVLLGFSGSRFCRQKTWMNYDGPEGAKLNFEGRYGGKILYSVKPLAFSNCY

Secondary structure (DSSP, 8-state):
---EEEEEEEETTTEEEEEEEEE--GGG------TT--TTT--HHHHEEEEE---SSSS--EEP-TTBSGGG-EEPEEEEEETTEEEEE-----EE---